Protein AF-A0AAW1MZW5-F1 (afdb_monomer)

pLDDT: mean 80.42, std 9.94, range [47.53, 93.5]

Radius of gyration: 31.68 Å; Cα contacts (8 Å, |Δi|>4): 40; chains: 1; bounding box: 69×28×77 Å

Sequence (123 aa):
MLLLCGIHYTYVCHKVKLGGVQRRLLKFLSFKLNGAYPEGNYDHSLPLDEHDLMLLDIRRDMIGANFMHSLIHNNFDCPSLLELVPIYAPPFGPRNSTTFLAPRCRINYMMRNPVYQMSKSAD

Structure (mmCIF, N/CA/C/O backbone):
data_AF-A0AAW1MZW5-F1
#
_entry.id   AF-A0AAW1MZW5-F1
#
loop_
_atom_site.group_PDB
_atom_site.id
_atom_site.type_symbol
_atom_site.label_atom_id
_atom_site.label_alt_id
_atom_site.label_comp_id
_atom_site.label_asym_id
_atom_site.label_entity_id
_atom_site.label_seq_id
_atom_site.pdbx_PDB_ins_code
_atom_site.Cartn_x
_atom_site.Cartn_y
_atom_site.Cartn_z
_atom_site.occupancy
_atom_site.B_iso_or_equiv
_atom_site.auth_seq_id
_atom_site.auth_comp_id
_atom_site.auth_asym_id
_atom_site.auth_atom_id
_atom_site.pdbx_PDB_model_num
ATOM 1 N N . MET A 1 1 ? -15.424 6.241 -21.578 1.00 54.53 1 MET A N 1
ATOM 2 C CA . MET A 1 1 ? -15.329 7.231 -20.477 1.00 54.53 1 MET A CA 1
ATOM 3 C C . MET A 1 1 ? -16.374 7.008 -19.377 1.00 54.53 1 MET A C 1
ATOM 5 O O . MET A 1 1 ? -15.992 6.956 -18.218 1.00 54.53 1 MET A O 1
ATOM 9 N N . LEU A 1 2 ? -17.657 6.783 -19.702 1.00 49.69 2 LEU A N 1
ATOM 10 C CA . LEU A 1 2 ? -18.716 6.532 -18.700 1.00 49.69 2 LEU A CA 1
ATOM 11 C C . LEU A 1 2 ? -18.522 5.241 -17.872 1.00 49.69 2 LEU A C 1
ATOM 13 O O . LEU A 1 2 ? -18.784 5.243 -16.673 1.00 49.69 2 LEU A O 1
ATOM 17 N N . LEU A 1 3 ? -17.991 4.168 -18.472 1.00 56.75 3 LEU A N 1
ATOM 18 C CA . LEU A 1 3 ? -17.734 2.896 -17.773 1.00 56.75 3 LEU A CA 1
ATOM 19 C C . LEU A 1 3 ? -16.666 3.010 -16.670 1.00 56.75 3 LEU A C 1
ATOM 21 O O . LEU A 1 3 ? -16.842 2.454 -15.590 1.00 56.75 3 LEU A O 1
ATOM 25 N N . LEU A 1 4 ? -15.599 3.785 -16.899 1.00 61.84 4 LEU A N 1
ATOM 26 C CA . LEU A 1 4 ? -14.551 4.019 -15.894 1.00 61.84 4 LEU A CA 1
ATOM 27 C C . LEU A 1 4 ? -15.089 4.801 -14.685 1.00 61.84 4 LEU A C 1
ATOM 29 O O . LEU A 1 4 ? -14.737 4.494 -13.549 1.00 61.84 4 LEU A O 1
ATOM 33 N N . CYS A 1 5 ? -15.996 5.755 -14.919 1.00 62.94 5 CYS A N 1
ATOM 34 C CA . CYS A 1 5 ? -16.662 6.500 -13.849 1.00 62.94 5 CYS A CA 1
ATOM 35 C C . CYS A 1 5 ? -17.544 5.583 -12.980 1.00 62.94 5 CYS A C 1
ATOM 37 O O . CYS A 1 5 ? -17.502 5.663 -11.752 1.00 62.94 5 CYS A O 1
ATOM 39 N N . GLY A 1 6 ? -18.279 4.653 -13.603 1.00 70.94 6 GLY A N 1
ATOM 40 C CA . GLY A 1 6 ? -19.105 3.672 -12.890 1.00 70.94 6 GLY A CA 1
ATOM 41 C C . GLY A 1 6 ? -18.288 2.712 -12.016 1.00 70.94 6 GLY A C 1
ATOM 42 O O . GLY A 1 6 ? -18.618 2.498 -10.847 1.00 70.94 6 GLY A O 1
ATOM 43 N N . ILE A 1 7 ? -17.179 2.184 -12.542 1.00 76.75 7 ILE A N 1
ATOM 44 C CA . ILE A 1 7 ? -16.279 1.301 -11.780 1.00 76.75 7 ILE A CA 1
ATOM 45 C C . ILE A 1 7 ? -15.657 2.062 -10.600 1.00 76.75 7 ILE A C 1
ATOM 47 O O . ILE A 1 7 ? -15.653 1.566 -9.475 1.00 76.75 7 ILE A O 1
ATOM 51 N N . HIS A 1 8 ? -15.217 3.304 -10.814 1.00 78.75 8 HIS A N 1
ATOM 52 C CA . HIS A 1 8 ? -14.672 4.138 -9.745 1.00 78.75 8 HIS A CA 1
ATOM 53 C C . HIS A 1 8 ? -15.702 4.416 -8.636 1.00 78.75 8 HIS A C 1
ATOM 55 O O . HIS A 1 8 ? -15.405 4.250 -7.453 1.00 78.75 8 HIS A O 1
ATOM 61 N N . TYR A 1 9 ? -16.938 4.769 -8.998 1.00 85.88 9 TYR A N 1
ATOM 62 C CA . TYR A 1 9 ? -18.009 5.010 -8.029 1.00 85.88 9 TYR A CA 1
ATOM 63 C C . TYR A 1 9 ? -18.327 3.765 -7.188 1.00 85.88 9 TYR A C 1
ATOM 65 O O . TYR A 1 9 ? -18.376 3.833 -5.958 1.00 85.88 9 TYR A O 1
ATOM 73 N N . THR A 1 10 ? -18.493 2.609 -7.837 1.00 87.12 10 THR A N 1
ATOM 74 C CA . THR A 1 10 ? -18.789 1.351 -7.132 1.00 87.12 10 THR A CA 1
ATOM 75 C C . THR A 1 10 ? -17.667 0.956 -6.171 1.00 87.12 10 THR A C 1
ATOM 77 O O . THR A 1 10 ? -17.949 0.554 -5.037 1.00 87.12 10 THR A O 1
ATOM 80 N N . TYR A 1 11 ? -16.406 1.157 -6.569 1.00 87.69 11 TYR A N 1
ATOM 81 C CA . TYR A 1 11 ? -15.245 0.940 -5.710 1.00 87.69 11 TYR A CA 1
ATOM 82 C C . TYR A 1 11 ? -15.267 1.842 -4.470 1.00 87.69 11 TYR A C 1
ATOM 84 O O . TYR A 1 11 ? -15.105 1.352 -3.350 1.00 87.69 11 TYR A O 1
ATOM 92 N N . VAL A 1 12 ? -15.539 3.140 -4.635 1.00 88.94 12 VAL A N 1
ATOM 93 C CA . VAL A 1 12 ? -15.634 4.089 -3.513 1.00 88.94 12 VAL A CA 1
ATOM 94 C C . VAL A 1 12 ? -16.754 3.689 -2.549 1.00 88.94 12 VAL A C 1
ATOM 96 O O . VAL A 1 12 ? -16.535 3.630 -1.337 1.00 88.94 12 VAL A O 1
ATOM 99 N N . CYS A 1 13 ? -17.938 3.335 -3.056 1.00 90.31 13 CYS A N 1
ATOM 100 C CA . CYS A 1 13 ? -19.037 2.858 -2.214 1.00 90.31 13 CYS A CA 1
ATOM 101 C C . CYS A 1 13 ? -18.653 1.603 -1.423 1.00 90.31 13 CYS A C 1
ATOM 103 O O . CYS A 1 13 ? -18.942 1.504 -0.227 1.00 90.31 13 CYS A O 1
ATOM 105 N N . HIS A 1 14 ? -17.989 0.647 -2.073 1.00 89.38 14 HIS A N 1
ATOM 106 C CA . HIS A 1 14 ? -17.514 -0.567 -1.421 1.00 89.38 14 HIS A CA 1
ATOM 107 C C . HIS A 1 14 ? -16.467 -0.260 -0.339 1.00 89.38 14 HIS A C 1
ATOM 109 O O . HIS A 1 14 ? -16.563 -0.774 0.780 1.00 89.38 14 HIS A O 1
ATOM 115 N N . LYS A 1 15 ? -15.527 0.652 -0.625 1.00 89.88 15 LYS A N 1
ATOM 116 C CA . LYS A 1 15 ? -14.513 1.139 0.320 1.00 89.88 15 LYS A CA 1
ATOM 117 C C . LYS A 1 15 ? -15.160 1.686 1.596 1.00 89.88 15 LYS A C 1
ATOM 119 O O . LYS A 1 15 ? -14.785 1.275 2.698 1.00 89.88 15 LYS A O 1
ATOM 124 N N . VAL A 1 16 ? -16.168 2.550 1.448 1.00 90.56 16 VAL A N 1
ATOM 125 C CA . VAL A 1 16 ? -16.903 3.167 2.566 1.00 90.56 16 VAL A CA 1
ATOM 126 C C . VAL A 1 16 ? -17.674 2.126 3.379 1.00 90.56 16 VAL A C 1
ATOM 128 O O . VAL A 1 16 ? -17.598 2.140 4.610 1.00 90.56 16 VAL A O 1
ATOM 131 N N . LYS A 1 17 ? -18.377 1.198 2.713 1.00 91.56 17 LYS A N 1
ATOM 132 C CA . LYS A 1 17 ? -19.130 0.123 3.382 1.00 91.56 17 LYS A CA 1
ATOM 133 C C . LYS A 1 17 ? -18.215 -0.758 4.232 1.00 91.56 17 LYS A C 1
ATOM 135 O O . LYS A 1 17 ? -18.501 -0.957 5.410 1.00 91.56 17 LYS A O 1
ATOM 140 N N . LEU A 1 18 ? -17.094 -1.216 3.672 1.00 90.94 18 LEU A N 1
ATOM 141 C CA . LEU A 1 18 ? -16.111 -2.019 4.407 1.00 90.94 18 LEU A CA 1
ATOM 142 C C . LEU A 1 18 ? -15.500 -1.258 5.589 1.00 90.94 18 LEU A C 1
ATOM 144 O O . LEU A 1 18 ? -15.388 -1.816 6.677 1.00 90.94 18 LEU A O 1
ATOM 148 N N . GLY A 1 19 ? -15.169 0.025 5.412 1.00 89.06 19 GLY A N 1
ATOM 149 C CA . GLY A 1 19 ? -14.700 0.866 6.518 1.00 89.06 19 GLY A CA 1
ATOM 150 C C . GLY A 1 19 ? -15.733 0.980 7.644 1.00 89.06 19 GLY A C 1
ATOM 151 O O . GLY A 1 19 ? -15.385 0.945 8.822 1.00 89.06 19 GLY A O 1
ATOM 152 N N . GLY A 1 20 ? -17.022 1.051 7.297 1.00 89.31 20 GLY A N 1
ATOM 153 C CA . GLY A 1 20 ? -18.117 1.015 8.266 1.00 89.31 20 GLY A CA 1
ATOM 154 C C . GLY A 1 20 ? -18.195 -0.303 9.042 1.00 89.31 20 GLY A C 1
ATOM 155 O O . GLY A 1 20 ? -18.419 -0.279 10.251 1.00 89.31 20 GLY A O 1
ATOM 156 N N . VAL A 1 21 ? -17.971 -1.439 8.373 1.00 91.62 21 VAL A N 1
ATOM 157 C CA . VAL A 1 21 ? -17.932 -2.763 9.017 1.00 91.62 21 VAL A CA 1
ATOM 158 C C . VAL A 1 21 ? -16.759 -2.863 9.991 1.00 91.62 21 VAL A C 1
ATOM 160 O O . VAL A 1 21 ? -16.979 -3.248 11.137 1.00 91.62 21 VAL A O 1
ATOM 163 N N . GLN A 1 22 ? -15.550 -2.445 9.591 1.00 90.12 22 GLN A N 1
ATOM 164 C CA . GLN A 1 22 ? -14.382 -2.437 10.483 1.00 90.12 22 GLN A CA 1
ATOM 165 C C . GLN A 1 22 ? -14.649 -1.593 11.737 1.00 90.12 22 GLN A C 1
ATOM 167 O O . GLN A 1 22 ? -14.422 -2.059 12.849 1.00 90.12 22 GLN A O 1
ATOM 172 N N . ARG A 1 23 ? -15.204 -0.382 11.584 1.00 87.94 23 ARG A N 1
ATOM 173 C CA . ARG A 1 23 ? -15.543 0.484 12.727 1.00 87.94 23 ARG A CA 1
ATOM 174 C C . ARG A 1 23 ? -16.548 -0.162 13.678 1.00 87.94 23 ARG A C 1
ATOM 176 O O . ARG A 1 23 ? -16.365 -0.093 14.887 1.00 87.94 23 ARG A O 1
ATOM 183 N N . ARG A 1 24 ? -17.601 -0.800 13.156 1.00 88.94 24 ARG A N 1
ATOM 184 C CA . ARG A 1 24 ? -18.591 -1.512 13.987 1.00 88.94 24 ARG A CA 1
ATOM 185 C C . ARG A 1 24 ? -17.970 -2.694 14.725 1.00 88.94 24 ARG A C 1
A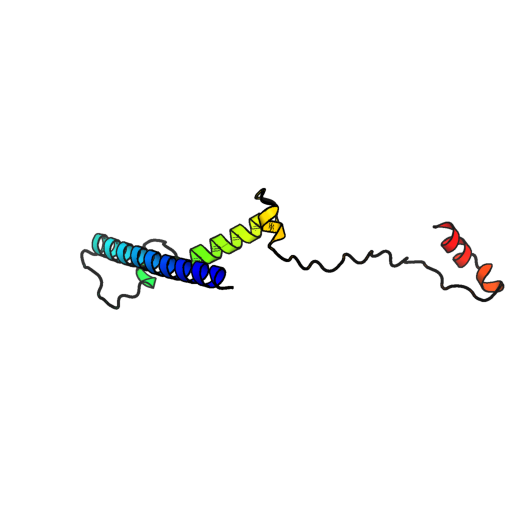TOM 187 O O . ARG A 1 24 ? -18.274 -2.886 15.898 1.00 88.94 24 ARG A O 1
ATOM 194 N N . LEU A 1 25 ? -17.096 -3.444 14.055 1.00 90.00 25 LEU A N 1
ATOM 195 C CA . LEU A 1 25 ? -16.359 -4.545 14.665 1.00 90.00 25 LEU A CA 1
ATOM 196 C C . LEU A 1 25 ? -15.491 -4.046 15.824 1.00 90.00 25 LEU A C 1
ATOM 198 O O . LEU A 1 25 ? -15.564 -4.608 16.907 1.00 90.00 25 LEU A O 1
ATOM 202 N N . LEU A 1 26 ? -14.743 -2.959 15.629 1.00 88.88 26 LEU A N 1
ATOM 203 C CA . LEU A 1 26 ? -13.909 -2.370 16.680 1.00 88.88 26 LEU A CA 1
ATOM 204 C C . LEU A 1 26 ? -14.740 -1.920 17.879 1.00 88.88 26 LEU A C 1
ATOM 206 O O . LEU A 1 26 ? -14.419 -2.290 18.998 1.00 88.88 26 LEU A O 1
ATOM 210 N N . LYS A 1 27 ? -15.864 -1.221 17.662 1.00 88.19 27 LYS A N 1
ATOM 211 C CA . LYS A 1 27 ? -16.767 -0.845 18.767 1.00 88.19 27 LYS A CA 1
ATOM 212 C C . LYS A 1 27 ? -17.275 -2.064 19.536 1.00 88.19 27 LYS A C 1
ATOM 214 O O . LYS A 1 27 ? -17.382 -2.020 20.758 1.00 88.19 27 LYS A O 1
ATOM 219 N N . PHE A 1 28 ? -17.590 -3.145 18.826 1.00 89.31 28 PHE A N 1
ATOM 220 C CA . PHE A 1 28 ? -18.014 -4.396 19.444 1.00 89.31 28 PHE A CA 1
ATOM 221 C C . PHE A 1 28 ? -16.889 -5.058 20.252 1.00 89.31 28 PHE A C 1
ATOM 223 O O . PHE A 1 28 ? -17.142 -5.536 21.355 1.00 89.31 28 PHE A O 1
ATOM 230 N N . LEU A 1 29 ? -15.657 -5.059 19.740 1.00 87.94 29 LEU A N 1
ATOM 231 C CA . LEU A 1 29 ? -14.495 -5.591 20.450 1.00 87.94 29 LEU A CA 1
ATOM 232 C C . LEU A 1 29 ? -14.164 -4.762 21.697 1.00 87.94 29 LEU A C 1
ATOM 234 O O . LEU A 1 29 ? -14.036 -5.332 22.778 1.00 87.94 29 LEU A O 1
ATOM 238 N N . SE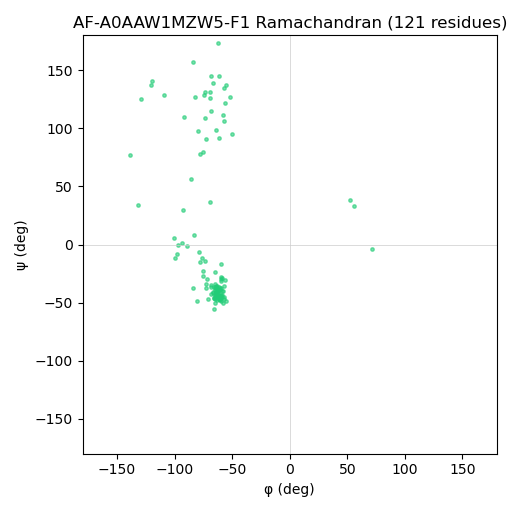R A 1 30 ? -14.148 -3.431 21.587 1.00 86.50 30 SER A N 1
ATOM 239 C CA . SER A 1 30 ? -13.967 -2.533 22.733 1.00 86.50 30 SER A CA 1
ATOM 240 C C . SER A 1 30 ? -15.059 -2.735 23.785 1.00 86.50 30 SER A C 1
ATOM 242 O O . SER A 1 30 ? -14.762 -2.783 24.974 1.00 86.50 30 SER A O 1
ATOM 244 N N . PHE A 1 31 ? -16.316 -2.936 23.369 1.00 88.81 31 PHE A N 1
ATOM 245 C CA . PHE A 1 31 ? -17.403 -3.282 24.289 1.00 88.81 31 PHE A CA 1
ATOM 246 C C . PHE A 1 31 ? -17.168 -4.626 24.990 1.00 88.81 31 PHE A C 1
ATOM 248 O O . PHE A 1 31 ? -17.446 -4.758 26.179 1.00 88.81 31 PHE A O 1
ATOM 255 N N . LYS A 1 32 ? -16.645 -5.629 24.277 1.00 89.62 32 LYS A N 1
ATOM 256 C CA . LYS A 1 32 ? -16.339 -6.941 24.860 1.00 89.62 32 LYS A CA 1
ATOM 257 C C . LYS A 1 32 ? -15.183 -6.903 25.858 1.00 89.62 32 LYS A C 1
ATOM 259 O O . LYS A 1 32 ? -15.244 -7.652 26.826 1.00 89.62 32 LYS A O 1
ATOM 264 N N . LEU A 1 33 ? -14.175 -6.059 25.637 1.00 86.12 33 LEU A N 1
ATOM 265 C CA . LEU A 1 33 ? -13.037 -5.909 26.549 1.00 86.12 33 LEU A CA 1
ATOM 266 C C . LEU A 1 33 ? -13.355 -5.010 27.750 1.00 86.12 33 LEU A C 1
ATOM 268 O O . LEU A 1 33 ? -13.105 -5.396 28.887 1.00 86.12 33 LEU A O 1
ATOM 272 N N . ASN A 1 34 ? -13.935 -3.835 27.502 1.00 84.50 34 ASN A N 1
ATOM 273 C CA . ASN A 1 34 ? -14.091 -2.783 28.511 1.00 84.50 34 ASN A CA 1
ATOM 274 C C . ASN A 1 34 ? -15.481 -2.777 29.167 1.00 84.50 34 ASN A C 1
ATOM 276 O O . ASN A 1 34 ? -15.722 -2.015 30.099 1.00 84.50 34 ASN A O 1
ATOM 280 N N . GLY A 1 35 ? -16.431 -3.572 28.661 1.00 84.94 35 GLY A N 1
ATOM 281 C CA . GLY A 1 35 ? -17.809 -3.644 29.164 1.00 84.94 35 GLY A CA 1
ATOM 282 C C . GLY A 1 35 ? -18.675 -2.414 28.861 1.00 84.94 35 GLY A C 1
ATOM 283 O O . GLY A 1 35 ? -19.871 -2.426 29.147 1.00 84.94 35 GLY A O 1
ATOM 284 N N . ALA A 1 36 ? -18.106 -1.367 28.257 1.00 84.12 36 ALA A N 1
ATOM 285 C CA . ALA A 1 36 ? -18.782 -0.121 27.912 1.00 84.12 36 ALA A CA 1
ATOM 286 C C . ALA A 1 36 ? -18.724 0.133 26.402 1.00 84.12 36 ALA A C 1
ATOM 288 O O . ALA A 1 36 ? -17.698 -0.082 25.754 1.00 84.12 36 ALA A O 1
ATOM 289 N N . TYR A 1 37 ? -19.845 0.572 25.825 1.00 84.38 37 TYR A N 1
ATOM 290 C CA . TYR A 1 37 ? -19.916 0.861 24.397 1.00 84.38 37 TYR A CA 1
ATOM 291 C C . TYR A 1 37 ? -19.364 2.268 24.118 1.00 84.38 37 TYR A C 1
ATOM 293 O O . TYR A 1 37 ? -19.839 3.227 24.727 1.00 84.38 37 TYR A O 1
ATOM 301 N N . PRO A 1 38 ? -18.393 2.421 23.202 1.00 81.25 38 PRO A N 1
ATOM 302 C CA . PRO A 1 38 ? -17.766 3.710 22.934 1.00 81.25 38 PRO A CA 1
ATOM 303 C C . PRO A 1 38 ? -18.722 4.713 22.272 1.00 81.25 38 PRO A C 1
ATOM 305 O O . PRO A 1 38 ? -19.553 4.355 21.429 1.00 81.25 38 PRO A O 1
ATOM 308 N N . GLU A 1 39 ? -18.559 5.990 22.623 1.00 81.06 39 GLU A N 1
ATOM 309 C CA . GLU A 1 39 ? -19.410 7.092 22.166 1.00 81.06 39 GLU A CA 1
ATOM 310 C C . GLU A 1 39 ? -19.389 7.311 20.635 1.00 81.06 39 GLU A C 1
ATOM 312 O O . GLU A 1 39 ? -18.657 6.678 19.860 1.00 81.06 39 GLU A O 1
ATOM 317 N N . GLY A 1 40 ? -20.257 8.209 20.156 1.00 74.25 40 GLY A N 1
ATOM 318 C CA . GLY A 1 40 ? -20.398 8.529 18.732 1.00 74.25 40 GLY A CA 1
ATOM 319 C C . GLY A 1 40 ? -19.102 9.036 18.093 1.00 74.25 40 GLY A C 1
ATOM 320 O O . GLY A 1 40 ? -18.718 8.524 17.042 1.00 74.25 40 GLY A O 1
ATOM 321 N N . ASN A 1 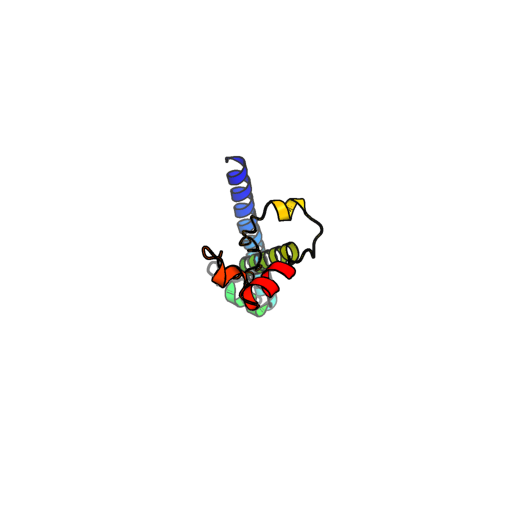41 ? -18.406 9.954 18.772 1.00 74.56 41 ASN A N 1
ATOM 322 C CA . ASN A 1 41 ? -17.181 10.626 18.309 1.00 74.56 41 ASN A CA 1
ATOM 323 C C . ASN A 1 41 ? -15.894 9.923 18.763 1.00 74.56 41 ASN A C 1
ATOM 325 O O . ASN A 1 41 ? -14.871 10.557 18.999 1.00 74.56 41 ASN A O 1
ATOM 329 N N . TYR A 1 42 ? -15.961 8.611 18.940 1.00 74.50 42 TYR A N 1
ATOM 330 C CA . TYR A 1 42 ? -14.835 7.829 19.412 1.00 74.50 42 TYR A CA 1
ATOM 331 C C . TYR A 1 42 ? -13.729 7.752 18.350 1.00 74.50 42 TYR A C 1
ATOM 333 O O . TYR A 1 42 ? -13.991 7.342 17.215 1.00 74.50 42 TYR A O 1
ATOM 341 N N . ASP A 1 43 ? -12.502 8.119 18.725 1.00 78.38 43 ASP A N 1
ATOM 342 C CA . ASP A 1 43 ? -11.349 7.988 17.840 1.00 78.38 43 ASP A CA 1
ATOM 343 C C . ASP A 1 43 ? -11.019 6.509 17.627 1.00 78.38 43 ASP A C 1
ATOM 345 O O . ASP A 1 43 ? -10.658 5.773 18.543 1.00 78.38 43 ASP A O 1
ATOM 349 N N . HIS A 1 44 ? -11.173 6.060 16.385 1.00 75.12 44 HIS A N 1
ATOM 350 C CA . HIS A 1 44 ? -10.930 4.677 16.012 1.00 75.12 44 HIS A CA 1
ATOM 351 C C . HIS A 1 44 ? -9.442 4.326 15.978 1.00 75.12 44 HIS A C 1
ATOM 353 O O . HIS A 1 44 ? -9.143 3.140 15.950 1.00 75.12 44 HIS A O 1
ATOM 359 N N . SER A 1 45 ? -8.530 5.304 15.994 1.00 75.81 45 SER A N 1
ATOM 360 C CA . SER A 1 45 ? -7.084 5.052 15.983 1.00 75.81 45 SER A CA 1
ATOM 361 C C . SER A 1 45 ? -6.612 4.243 17.201 1.00 75.81 45 SER A C 1
ATOM 363 O O . SER A 1 45 ? -5.791 3.343 17.053 1.00 75.81 45 SER A O 1
ATOM 365 N N . LEU A 1 46 ? -7.203 4.496 18.372 1.00 76.56 46 LEU A N 1
ATOM 366 C CA . LEU A 1 46 ? -6.811 3.898 19.648 1.00 76.56 46 LEU A CA 1
ATOM 367 C C . LEU A 1 46 ? -7.049 2.378 19.714 1.00 76.56 46 LEU A C 1
ATOM 369 O O . LEU A 1 46 ? -6.085 1.644 19.914 1.00 76.56 46 LEU A O 1
ATOM 373 N N . PRO A 1 47 ? -8.265 1.844 19.478 1.00 75.88 47 PRO A N 1
ATOM 374 C CA . PRO A 1 47 ? -8.475 0.401 19.561 1.00 75.88 47 PRO A CA 1
ATOM 375 C C . PRO A 1 47 ? -7.926 -0.347 18.346 1.00 75.88 47 PRO A C 1
ATOM 377 O O . PRO A 1 47 ? -7.875 -1.572 18.362 1.00 75.88 47 PRO A O 1
ATOM 380 N N . LEU A 1 48 ? -7.551 0.348 17.266 1.00 82.38 48 LEU A N 1
ATOM 381 C CA . LEU A 1 48 ? -6.789 -0.294 16.198 1.00 82.38 48 LEU A CA 1
ATOM 382 C C . LEU A 1 48 ? -5.449 -0.794 16.744 1.00 82.38 48 LEU A C 1
ATOM 384 O O . LEU A 1 48 ? -5.109 -1.951 16.519 1.00 82.38 48 LEU A O 1
ATOM 388 N N . ASP A 1 49 ? -4.747 0.052 17.497 1.00 82.19 49 ASP A N 1
ATOM 389 C CA . ASP A 1 49 ? -3.456 -0.281 18.099 1.00 82.19 49 ASP A CA 1
ATOM 390 C C . ASP A 1 49 ? -3.607 -1.340 19.205 1.00 82.19 49 ASP A C 1
ATOM 392 O O . ASP A 1 49 ? -2.888 -2.336 19.216 1.00 82.19 49 ASP A O 1
ATOM 396 N N . GLU A 1 50 ? -4.632 -1.216 20.061 1.00 83.38 50 GLU A N 1
ATOM 397 C CA . GLU A 1 50 ? -4.919 -2.211 21.115 1.00 83.38 50 GLU A CA 1
ATOM 398 C C . GLU A 1 50 ? -5.191 -3.622 20.567 1.00 83.38 50 GLU A C 1
ATOM 400 O O . GLU A 1 50 ? -4.929 -4.620 21.241 1.00 83.38 50 GLU A O 1
ATOM 405 N N . HIS A 1 51 ? -5.740 -3.717 19.355 1.00 82.38 51 HIS A N 1
ATOM 406 C CA . HIS A 1 51 ? -6.074 -4.985 18.711 1.00 82.38 51 HIS A CA 1
ATOM 407 C C . HIS A 1 51 ? -5.045 -5.440 17.667 1.00 82.38 51 HIS A C 1
ATOM 409 O O . HIS A 1 51 ? -5.302 -6.437 16.991 1.00 82.38 51 HIS A O 1
ATOM 415 N N . ASP A 1 52 ? -3.917 -4.733 17.521 1.00 83.75 52 ASP A N 1
ATOM 416 C CA . ASP A 1 52 ? -2.906 -4.974 16.477 1.00 83.75 52 ASP A CA 1
ATOM 417 C C . ASP A 1 52 ? -3.524 -5.007 15.058 1.00 83.75 52 ASP A C 1
ATOM 419 O O . ASP A 1 52 ? -3.213 -5.823 14.185 1.00 83.75 52 ASP A O 1
ATOM 423 N N . LEU A 1 53 ? -4.504 -4.127 14.831 1.00 86.12 53 LEU A N 1
ATOM 424 C CA . LEU A 1 53 ? -5.236 -3.997 13.579 1.00 86.12 53 LEU A CA 1
ATOM 425 C C . LEU A 1 53 ? -4.850 -2.705 12.869 1.00 86.12 53 LEU A C 1
ATOM 427 O O . LEU A 1 53 ? -4.991 -1.606 13.389 1.00 86.12 53 LEU A O 1
ATOM 431 N N . MET A 1 54 ? -4.480 -2.821 11.597 1.00 86.62 54 MET A N 1
ATOM 432 C CA . MET A 1 54 ? -4.204 -1.658 10.754 1.00 86.62 54 MET A CA 1
ATOM 433 C C . MET A 1 54 ? -5.469 -1.060 10.125 1.00 86.62 54 MET A C 1
ATOM 435 O O . MET A 1 54 ? -6.480 -1.735 9.885 1.00 86.62 54 MET A O 1
ATOM 439 N N . LEU A 1 55 ? -5.377 0.222 9.763 1.00 85.75 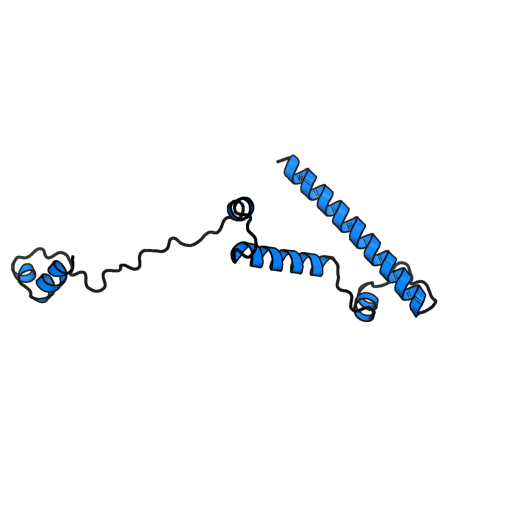55 LEU A N 1
ATOM 440 C CA . LEU A 1 55 ? -6.375 0.900 8.937 1.00 85.75 55 LEU A CA 1
ATOM 441 C C . LEU A 1 55 ? -6.545 0.152 7.612 1.00 85.75 55 LEU A C 1
ATOM 443 O O . LEU A 1 55 ? -5.571 -0.204 6.945 1.00 85.75 55 LEU A O 1
ATOM 447 N N . LEU A 1 56 ? -7.799 -0.049 7.200 1.00 88.25 56 LEU A N 1
ATOM 448 C CA . LEU A 1 56 ? -8.117 -0.702 5.928 1.00 88.25 56 LEU A CA 1
ATOM 449 C C . LEU A 1 56 ? -7.478 -0.005 4.720 1.00 88.25 56 LEU A C 1
ATOM 451 O O . LEU A 1 56 ? -7.184 -0.667 3.730 1.00 88.25 56 LEU A O 1
ATOM 455 N N . ASP A 1 57 ? -7.278 1.308 4.786 1.00 87.00 57 ASP A N 1
ATOM 456 C CA . ASP A 1 57 ? -6.677 2.074 3.694 1.00 87.00 57 ASP A CA 1
ATOM 457 C C . ASP A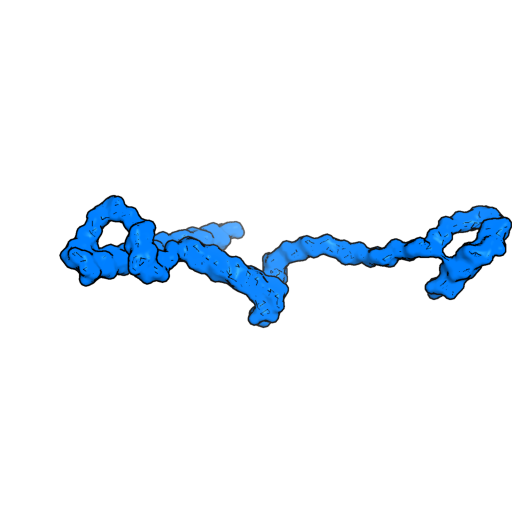 1 57 ? -5.184 1.773 3.557 1.00 87.00 57 ASP A C 1
ATOM 459 O O . ASP A 1 57 ? -4.757 1.370 2.481 1.00 87.00 57 ASP A O 1
ATOM 463 N N . ILE A 1 58 ? -4.442 1.782 4.669 1.00 88.56 58 ILE A N 1
ATOM 464 C CA . ILE A 1 58 ? -3.025 1.387 4.699 1.00 88.56 58 ILE A CA 1
ATOM 465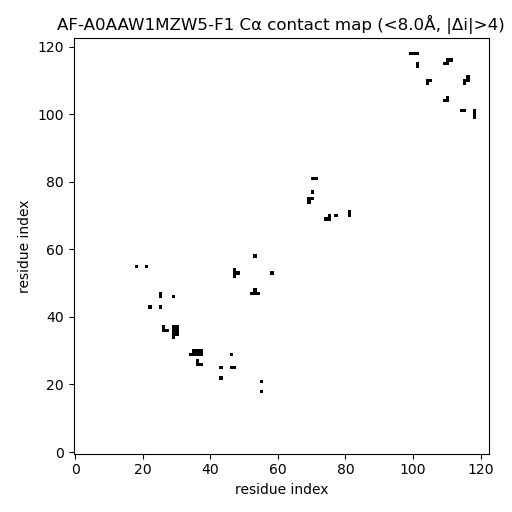 C C . ILE A 1 58 ? -2.858 -0.044 4.175 1.00 88.56 58 ILE A C 1
ATOM 467 O O . ILE A 1 58 ? -2.006 -0.314 3.333 1.00 88.56 58 ILE A O 1
ATOM 471 N N . ARG A 1 59 ? 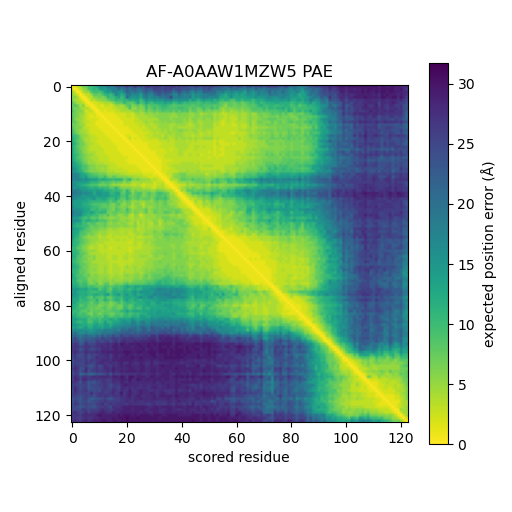-3.720 -0.973 4.612 1.00 89.56 59 ARG A N 1
ATOM 472 C CA . ARG A 1 59 ? -3.685 -2.363 4.131 1.00 89.56 59 ARG A CA 1
ATOM 473 C C . ARG A 1 59 ? -3.911 -2.469 2.625 1.00 89.56 59 ARG A C 1
ATOM 475 O O . ARG A 1 59 ? -3.283 -3.304 1.982 1.00 89.56 59 ARG A O 1
ATOM 482 N N . ARG A 1 60 ? -4.812 -1.662 2.058 1.00 90.81 60 ARG A N 1
ATOM 483 C CA . ARG A 1 60 ? -5.053 -1.641 0.607 1.00 90.81 60 ARG A CA 1
ATOM 484 C C . ARG A 1 60 ? -3.844 -1.112 -0.145 1.00 90.81 60 ARG A C 1
ATOM 486 O O . ARG A 1 60 ? -3.488 -1.706 -1.156 1.00 90.81 60 ARG A O 1
ATOM 493 N N . ASP A 1 61 ? -3.203 -0.071 0.370 1.00 91.94 61 ASP A N 1
ATOM 494 C CA . ASP A 1 61 ? -2.003 0.497 -0.240 1.00 91.94 61 ASP A CA 1
ATOM 495 C C . ASP A 1 61 ? -0.848 -0.511 -0.214 1.00 91.94 61 ASP A C 1
ATOM 497 O O . ASP A 1 61 ? -0.202 -0.734 -1.235 1.00 91.94 61 ASP A O 1
ATOM 501 N N . MET A 1 62 ? -0.655 -1.216 0.906 1.00 93.50 62 MET A N 1
ATOM 502 C CA . MET A 1 62 ? 0.332 -2.297 1.010 1.00 93.50 62 MET A CA 1
ATOM 503 C C . MET A 1 62 ? 0.049 -3.441 0.032 1.00 93.50 62 MET A C 1
ATOM 505 O O . MET A 1 62 ? 0.962 -3.922 -0.636 1.00 93.50 62 MET A O 1
ATOM 509 N N . ILE A 1 63 ? -1.210 -3.878 -0.080 1.00 91.69 63 ILE A N 1
ATOM 510 C CA . ILE A 1 63 ? -1.603 -4.917 -1.043 1.00 91.69 63 ILE A CA 1
ATOM 511 C C . ILE A 1 63 ? -1.355 -4.431 -2.473 1.00 91.69 63 ILE A C 1
ATOM 513 O O . ILE A 1 63 ? -0.807 -5.183 -3.272 1.00 91.69 63 ILE A O 1
ATOM 517 N N . GLY A 1 64 ? -1.708 -3.183 -2.787 1.00 91.12 64 GLY A N 1
ATOM 518 C CA . GLY A 1 64 ? -1.460 -2.576 -4.092 1.00 91.12 64 GLY A CA 1
ATOM 519 C C . GLY A 1 64 ? 0.029 -2.514 -4.428 1.00 91.12 64 GLY A C 1
ATOM 520 O O . GLY A 1 64 ? 0.428 -2.913 -5.519 1.00 91.12 64 GLY A O 1
ATOM 521 N N . ALA A 1 65 ? 0.867 -2.093 -3.480 1.00 91.31 65 ALA A N 1
ATOM 522 C CA . ALA A 1 65 ? 2.316 -2.054 -3.647 1.00 91.31 65 ALA A CA 1
ATOM 523 C C . ALA A 1 65 ? 2.909 -3.457 -3.854 1.00 91.31 65 ALA A C 1
ATOM 525 O O . ALA A 1 65 ? 3.659 -3.673 -4.806 1.00 91.31 65 ALA A O 1
ATOM 526 N N . ASN A 1 66 ? 2.523 -4.433 -3.027 1.00 92.12 66 ASN A N 1
ATOM 527 C CA . ASN A 1 66 ? 2.968 -5.825 -3.151 1.00 92.12 66 ASN A CA 1
ATOM 528 C C . ASN A 1 66 ? 2.507 -6.467 -4.462 1.00 92.12 66 ASN A C 1
ATOM 530 O O . ASN A 1 66 ? 3.239 -7.256 -5.064 1.00 92.12 66 ASN A O 1
ATOM 534 N N . PHE A 1 67 ? 1.305 -6.116 -4.914 1.00 90.06 67 PHE A N 1
ATOM 535 C CA . PHE A 1 67 ? 0.763 -6.551 -6.190 1.00 90.06 67 PHE A CA 1
ATOM 536 C C . PHE A 1 67 ? 1.575 -5.986 -7.355 1.00 90.06 67 PHE A C 1
ATOM 538 O O . PHE A 1 67 ? 2.042 -6.756 -8.187 1.00 90.06 67 PHE A O 1
ATOM 545 N N . MET A 1 68 ? 1.825 -4.673 -7.375 1.00 88.44 68 MET A N 1
ATOM 546 C CA . MET A 1 68 ? 2.653 -4.029 -8.402 1.00 88.44 68 MET A CA 1
ATOM 547 C C . MET A 1 68 ? 4.078 -4.587 -8.410 1.00 88.44 68 MET A C 1
ATOM 549 O O . MET A 1 68 ? 4.616 -4.890 -9.471 1.00 88.44 68 MET A O 1
ATOM 553 N N . HIS A 1 69 ? 4.675 -4.784 -7.232 1.00 90.44 69 HIS A N 1
ATOM 554 C CA . HIS A 1 69 ? 5.982 -5.419 -7.101 1.00 90.44 69 HIS A CA 1
ATOM 555 C C . HIS A 1 69 ? 5.978 -6.820 -7.721 1.00 90.44 69 HIS A C 1
ATOM 557 O O . HIS A 1 69 ? 6.830 -7.135 -8.547 1.00 90.44 69 HIS A O 1
ATOM 563 N N . SER A 1 70 ? 5.003 -7.651 -7.356 1.00 88.62 70 SER A N 1
ATOM 564 C CA . SER A 1 70 ? 4.896 -9.018 -7.871 1.00 88.62 70 SER A CA 1
ATOM 565 C C . SER A 1 70 ? 4.615 -9.058 -9.375 1.00 88.62 70 SER A C 1
ATOM 567 O O . SER A 1 70 ? 5.136 -9.934 -10.060 1.00 88.62 70 SER A O 1
ATOM 569 N N . LEU A 1 71 ? 3.851 -8.094 -9.894 1.00 88.81 71 LEU A N 1
ATOM 570 C CA . LEU A 1 71 ? 3.557 -7.959 -11.319 1.00 88.81 71 LEU A CA 1
ATOM 571 C C . LEU A 1 71 ? 4.820 -7.627 -12.126 1.00 88.81 71 LEU A C 1
ATOM 573 O O . LEU A 1 71 ? 5.079 -8.257 -13.144 1.00 88.81 71 LEU A O 1
ATOM 577 N N . ILE A 1 72 ? 5.634 -6.677 -11.655 1.00 86.44 72 ILE A N 1
ATOM 578 C CA . ILE A 1 72 ? 6.866 -6.253 -12.342 1.00 86.44 72 ILE A CA 1
ATOM 579 C C . ILE A 1 72 ? 7.936 -7.353 -12.313 1.00 86.44 72 ILE A C 1
ATOM 581 O O . ILE A 1 72 ? 8.659 -7.533 -13.288 1.00 86.44 72 ILE A O 1
ATOM 585 N N . HIS A 1 73 ? 8.030 -8.105 -11.214 1.00 87.31 73 HIS A N 1
ATOM 586 C CA . HIS A 1 73 ? 9.018 -9.180 -11.060 1.00 87.31 73 HIS A CA 1
ATOM 587 C C . HIS A 1 73 ? 8.584 -10.511 -11.688 1.00 87.31 73 HIS A C 1
ATOM 589 O O . HIS A 1 73 ? 9.263 -11.516 -11.501 1.00 87.31 73 HIS A O 1
ATOM 595 N N . ASN A 1 74 ? 7.471 -10.528 -12.431 1.00 82.69 74 ASN A N 1
ATOM 596 C CA . ASN A 1 74 ? 6.914 -11.727 -13.056 1.00 82.69 74 ASN A CA 1
ATOM 597 C C . ASN A 1 74 ? 6.645 -12.874 -12.057 1.00 82.69 74 ASN A C 1
ATOM 599 O O . ASN A 1 74 ? 6.757 -14.048 -12.394 1.00 82.69 74 ASN A O 1
ATOM 603 N N . ASN A 1 75 ? 6.273 -12.535 -10.817 1.00 85.69 75 ASN A N 1
ATOM 604 C CA . ASN A 1 75 ? 5.840 -13.513 -9.811 1.00 85.69 75 ASN A CA 1
ATOM 605 C C . ASN A 1 75 ? 4.379 -13.964 -10.028 1.00 85.69 75 ASN A C 1
ATOM 607 O O . ASN A 1 75 ? 3.899 -14.849 -9.324 1.00 85.69 75 ASN A O 1
ATOM 611 N N . PHE A 1 76 ? 3.665 -13.339 -10.973 1.00 79.06 76 PHE A N 1
ATOM 612 C CA . PHE A 1 76 ? 2.322 -13.706 -11.419 1.00 79.06 76 PHE A CA 1
ATOM 613 C C . PHE A 1 76 ? 2.291 -13.815 -12.946 1.00 79.06 76 PHE A C 1
ATOM 615 O O . PHE A 1 76 ? 2.581 -12.840 -13.637 1.00 79.06 76 PHE A O 1
ATOM 622 N N . ASP A 1 77 ? 1.843 -14.959 -13.463 1.00 78.25 77 ASP A N 1
ATOM 623 C CA . ASP A 1 77 ? 1.669 -15.188 -14.901 1.00 78.25 77 ASP A CA 1
ATOM 624 C C . ASP A 1 77 ? 0.387 -14.509 -15.415 1.00 78.25 77 ASP A C 1
ATOM 626 O O . ASP A 1 77 ? -0.657 -15.137 -15.602 1.00 78.25 77 ASP A O 1
ATOM 630 N N . CYS A 1 78 ? 0.438 -13.190 -15.620 1.00 84.69 78 CYS A N 1
ATOM 631 C CA . CYS A 1 78 ? -0.652 -12.436 -16.244 1.00 84.69 78 CYS A CA 1
ATOM 632 C C . CYS A 1 78 ? -0.118 -11.389 -17.238 1.00 84.69 78 CYS A C 1
ATOM 634 O O . CYS A 1 78 ? -0.097 -10.190 -16.936 1.00 84.69 78 CYS A O 1
ATOM 636 N N . PRO A 1 79 ? 0.298 -11.817 -18.445 1.00 82.50 79 PRO A N 1
ATOM 637 C CA . PRO A 1 79 ? 0.875 -10.918 -19.446 1.00 82.50 79 PRO A CA 1
ATOM 638 C C . PRO A 1 79 ? -0.105 -9.822 -19.880 1.00 82.50 79 PRO A C 1
ATOM 640 O O . PRO A 1 79 ? 0.284 -8.665 -20.001 1.00 82.50 79 PRO A O 1
ATOM 643 N N . SER A 1 80 ? -1.399 -10.145 -19.986 1.00 86.62 80 SER A N 1
ATOM 644 C CA . SER A 1 80 ? -2.448 -9.181 -20.341 1.00 86.62 80 SER A CA 1
ATOM 645 C C . SER A 1 80 ? -2.560 -8.012 -19.363 1.00 86.62 80 SER A C 1
ATOM 647 O O . SER A 1 80 ? -3.008 -6.935 -19.740 1.00 86.62 80 SER A O 1
ATOM 649 N N . LEU A 1 81 ? -2.201 -8.214 -18.092 1.00 85.31 81 LEU A N 1
ATOM 650 C CA . LEU A 1 81 ? -2.232 -7.149 -17.096 1.00 85.31 81 LEU A CA 1
ATOM 651 C C . LEU A 1 81 ? -0.956 -6.303 -17.141 1.00 85.31 81 LEU A C 1
ATOM 653 O O . LEU A 1 81 ? -1.023 -5.087 -16.980 1.00 85.31 81 LEU A O 1
ATOM 657 N N . LEU A 1 82 ? 0.193 -6.938 -17.386 1.00 83.38 82 LEU A N 1
ATOM 658 C CA . LEU A 1 82 ? 1.471 -6.248 -17.543 1.00 83.38 82 LEU A CA 1
ATOM 659 C C . LEU A 1 82 ? 1.468 -5.338 -18.780 1.00 83.38 82 LEU A C 1
ATOM 661 O O . LEU A 1 82 ? 1.968 -4.221 -18.708 1.00 83.38 82 LEU A O 1
ATOM 665 N N . GLU A 1 83 ? 0.832 -5.767 -19.875 1.00 85.12 83 GLU A N 1
ATOM 666 C CA . GLU A 1 83 ? 0.645 -4.961 -21.092 1.00 85.12 83 GLU A CA 1
ATOM 667 C C . GLU A 1 83 ? -0.125 -3.652 -20.844 1.00 85.12 83 GLU A C 1
ATOM 669 O O . GLU A 1 83 ? 0.093 -2.661 -21.540 1.00 85.12 83 GLU A O 1
ATOM 674 N N . LEU A 1 84 ? -1.006 -3.618 -19.838 1.00 86.81 84 LEU A N 1
ATOM 675 C CA . LEU A 1 84 ? -1.756 -2.414 -19.465 1.00 86.81 84 LEU A CA 1
ATOM 676 C C . LEU A 1 84 ? -0.917 -1.414 -18.661 1.00 86.81 84 LEU A C 1
ATOM 678 O O . LEU A 1 84 ? -1.335 -0.265 -18.503 1.00 86.81 84 LEU A O 1
ATOM 682 N N . VAL A 1 85 ? 0.239 -1.829 -18.133 1.00 83.00 85 VAL A N 1
ATOM 683 C CA . VAL A 1 85 ? 1.139 -0.967 -17.366 1.00 83.00 85 VAL A CA 1
ATOM 684 C C . VAL A 1 85 ? 2.161 -0.351 -18.327 1.00 83.00 85 VAL A C 1
ATOM 686 O O . VAL A 1 85 ? 3.044 -1.055 -18.816 1.00 83.00 85 VAL A O 1
ATOM 689 N N . PRO A 1 86 ? 2.101 0.963 -18.606 1.00 79.69 86 PRO A N 1
ATOM 690 C CA . PRO A 1 86 ? 3.051 1.611 -19.501 1.00 79.69 86 PRO A CA 1
ATOM 691 C C . PRO A 1 86 ? 4.417 1.737 -18.815 1.00 79.69 86 PRO A C 1
ATOM 693 O O . PRO A 1 86 ? 4.701 2.717 -18.125 1.00 79.69 86 PRO A O 1
ATOM 696 N N . ILE A 1 87 ? 5.282 0.740 -18.996 1.00 78.38 87 ILE A N 1
ATOM 697 C CA . ILE A 1 87 ? 6.667 0.803 -18.529 1.00 78.38 87 ILE A CA 1
ATOM 698 C C . ILE A 1 87 ? 7.457 1.638 -19.538 1.00 78.38 87 ILE A C 1
ATOM 700 O O . ILE A 1 87 ? 7.888 1.148 -20.581 1.00 78.38 87 ILE A O 1
ATOM 704 N N . TYR A 1 88 ? 7.650 2.920 -19.231 1.00 80.25 88 TYR A N 1
ATOM 705 C CA . TYR A 1 88 ? 8.555 3.776 -19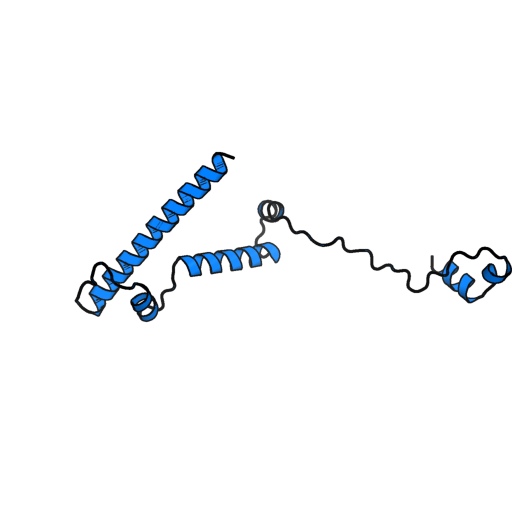.993 1.00 80.25 88 TYR A CA 1
ATOM 706 C C . TYR A 1 88 ? 10.001 3.432 -19.625 1.00 80.25 88 TYR A C 1
ATOM 708 O O . TYR A 1 88 ? 10.633 4.087 -18.795 1.00 80.25 88 TYR A O 1
ATOM 716 N N . ALA A 1 89 ? 10.518 2.354 -20.208 1.00 72.88 89 ALA A N 1
ATOM 717 C CA . ALA A 1 89 ? 11.942 2.083 -20.165 1.00 72.88 89 ALA A CA 1
ATOM 718 C C . ALA A 1 89 ? 12.633 3.047 -21.144 1.00 72.88 89 ALA A C 1
ATOM 720 O O . ALA A 1 89 ? 12.213 3.125 -22.304 1.00 72.88 89 ALA A O 1
ATOM 721 N N . PRO A 1 90 ? 13.677 3.789 -20.727 1.00 76.25 90 PRO A N 1
ATOM 722 C CA . PRO A 1 90 ? 14.492 4.501 -21.694 1.00 76.25 90 PRO A CA 1
ATOM 723 C C . PRO A 1 90 ? 15.003 3.473 -22.708 1.00 76.25 90 PRO A C 1
ATOM 725 O O . PRO A 1 90 ? 15.388 2.370 -22.299 1.00 76.25 90 PRO A O 1
ATOM 728 N N . PRO A 1 91 ? 14.998 3.793 -24.015 1.00 69.56 91 PRO A N 1
ATOM 729 C CA . PRO A 1 91 ? 15.565 2.896 -25.004 1.00 69.56 91 PRO A CA 1
ATOM 730 C C . PRO A 1 91 ? 16.971 2.557 -24.534 1.00 69.56 91 PRO A C 1
ATOM 732 O O . PRO A 1 91 ? 17.749 3.456 -24.196 1.00 69.56 91 PRO A O 1
ATOM 735 N N . PHE A 1 92 ? 17.262 1.261 -24.441 1.00 65.50 92 PHE A N 1
ATOM 736 C CA . PHE A 1 92 ? 18.601 0.783 -24.158 1.00 65.50 92 PHE A CA 1
ATOM 737 C C . PHE A 1 92 ? 19.456 1.281 -25.320 1.00 65.50 92 PHE A C 1
ATOM 739 O O . PHE A 1 92 ? 19.485 0.675 -26.389 1.00 65.50 92 PHE A O 1
ATOM 746 N N . GLY A 1 93 ? 20.047 2.467 -25.162 1.00 63.06 93 GLY A N 1
ATOM 747 C CA . GLY A 1 93 ? 20.948 3.015 -26.152 1.00 63.06 93 GLY A CA 1
ATOM 748 C C . GLY A 1 93 ? 22.019 1.953 -26.325 1.00 63.06 93 GLY A C 1
ATOM 749 O O . GLY A 1 93 ? 22.607 1.566 -25.308 1.00 63.06 93 GLY A O 1
ATOM 750 N N . PRO A 1 94 ? 22.241 1.413 -27.536 1.00 66.56 94 PRO A N 1
ATOM 751 C CA . PRO A 1 94 ? 23.352 0.510 -27.728 1.00 66.56 94 PRO A CA 1
ATOM 752 C C . PRO A 1 94 ? 24.580 1.305 -27.303 1.00 66.56 94 PRO A C 1
ATOM 754 O O . PRO A 1 94 ? 25.000 2.236 -27.987 1.00 66.56 94 PRO A O 1
ATOM 757 N N . ARG A 1 95 ? 25.144 0.975 -26.135 1.00 60.28 95 ARG A N 1
ATOM 758 C CA . ARG A 1 95 ? 26.421 1.499 -25.637 1.00 60.28 95 ARG A CA 1
ATOM 759 C C . ARG A 1 95 ? 27.577 0.957 -26.477 1.00 60.28 95 ARG A C 1
ATOM 761 O O . ARG A 1 95 ? 28.672 0.741 -25.980 1.00 60.28 95 ARG A O 1
ATOM 768 N N . ASN A 1 96 ? 27.357 0.813 -27.774 1.00 60.44 96 ASN A N 1
ATOM 769 C CA . ASN A 1 96 ? 28.397 0.730 -28.763 1.00 60.44 96 ASN A CA 1
ATOM 770 C C . ASN A 1 96 ? 28.738 2.179 -29.127 1.00 60.44 96 ASN A C 1
ATOM 772 O O . ASN A 1 96 ? 28.677 2.576 -30.287 1.00 60.44 96 ASN A O 1
ATOM 776 N N . SER A 1 97 ? 29.101 2.998 -28.129 1.00 60.84 97 SER A N 1
ATOM 777 C CA . SER A 1 97 ? 30.098 4.016 -28.422 1.00 60.84 97 SER A CA 1
ATOM 778 C C . SER A 1 97 ? 31.325 3.193 -28.761 1.00 60.84 97 SER A C 1
ATOM 780 O O . SER A 1 97 ? 31.950 2.627 -27.871 1.00 60.84 97 SER A O 1
ATOM 782 N N . THR A 1 98 ? 31.578 2.998 -30.045 1.00 63.66 98 THR A N 1
ATOM 783 C CA . THR A 1 98 ? 32.810 2.416 -30.555 1.00 63.66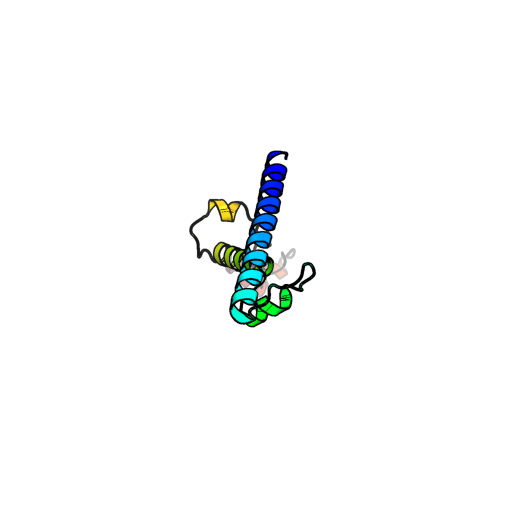 98 THR A CA 1
ATOM 784 C C . THR A 1 98 ? 33.965 3.172 -29.903 1.00 63.66 98 THR A C 1
ATOM 786 O O . THR A 1 98 ? 34.318 4.265 -30.345 1.00 63.66 98 THR A O 1
ATOM 789 N N . THR A 1 99 ? 34.497 2.637 -28.799 1.00 66.25 99 THR A N 1
ATOM 790 C CA . THR A 1 99 ? 35.439 3.320 -27.892 1.00 66.25 99 THR A CA 1
ATOM 791 C C . THR A 1 99 ? 36.713 3.750 -28.622 1.00 66.25 99 THR A C 1
ATOM 793 O O . THR A 1 99 ? 37.438 4.624 -28.161 1.00 66.25 99 THR A O 1
ATOM 796 N N . PHE A 1 100 ? 36.944 3.170 -29.804 1.00 66.81 100 PHE A N 1
ATOM 797 C CA . PHE A 1 100 ? 38.101 3.392 -30.658 1.00 66.81 100 PHE A CA 1
ATOM 798 C C . PHE A 1 100 ? 37.733 3.660 -32.128 1.00 66.81 100 PHE A C 1
ATOM 800 O O . PHE A 1 100 ? 38.477 3.266 -33.025 1.00 66.81 100 PHE A O 1
ATOM 807 N N . LEU A 1 101 ? 36.607 4.327 -32.412 1.00 71.19 101 LEU A N 1
ATOM 808 C CA . LEU A 1 101 ? 36.327 4.754 -33.788 1.00 71.19 101 LEU A CA 1
ATOM 809 C C . LEU A 1 101 ? 37.221 5.935 -34.162 1.00 71.19 101 LEU A C 1
ATOM 811 O O . LEU A 1 101 ? 37.037 7.058 -33.689 1.00 71.19 101 LEU A O 1
ATOM 815 N N . ALA A 1 102 ? 38.194 5.680 -35.032 1.00 71.56 102 ALA A N 1
ATOM 816 C CA . ALA A 1 102 ? 39.018 6.738 -35.582 1.00 71.56 102 ALA A CA 1
ATOM 817 C C . ALA A 1 102 ? 38.167 7.670 -36.476 1.00 71.56 102 ALA A C 1
ATOM 819 O O . ALA A 1 102 ? 37.332 7.195 -37.251 1.00 71.56 102 ALA A O 1
ATOM 820 N N . PRO A 1 103 ? 38.361 9.002 -36.411 1.00 74.62 103 PRO A N 1
ATOM 821 C CA . PRO A 1 103 ? 37.630 9.934 -37.262 1.00 74.62 103 PRO A CA 1
ATOM 822 C C . PRO A 1 103 ? 37.935 9.673 -38.742 1.00 74.62 103 PRO A C 1
ATOM 824 O O . PRO A 1 103 ? 39.065 9.346 -39.112 1.00 74.62 103 PRO A O 1
ATOM 827 N N . ARG A 1 104 ? 36.932 9.859 -39.609 1.00 76.38 104 ARG A N 1
ATOM 828 C CA . ARG A 1 104 ? 37.055 9.619 -41.055 1.00 76.38 104 ARG A CA 1
ATOM 829 C C . ARG A 1 104 ? 38.180 10.469 -41.651 1.00 76.38 104 ARG A C 1
ATOM 831 O O . ARG A 1 104 ? 38.067 11.692 -41.754 1.00 76.38 104 ARG A O 1
ATOM 838 N N . CYS A 1 105 ? 39.254 9.812 -42.076 1.00 77.94 105 CYS A N 1
ATOM 839 C CA . CYS A 1 105 ? 40.427 10.482 -42.620 1.00 77.94 105 CYS A CA 1
ATOM 840 C C . CYS A 1 105 ? 40.149 11.029 -44.027 1.00 77.94 105 CYS A C 1
ATOM 842 O O . CYS A 1 105 ? 39.642 10.317 -44.892 1.00 77.94 105 CYS A O 1
ATOM 844 N N . ARG A 1 106 ? 40.500 12.300 -44.264 1.00 76.69 106 ARG A N 1
ATOM 845 C CA . ARG A 1 106 ? 40.365 12.964 -45.578 1.00 76.69 106 ARG A CA 1
ATOM 846 C C . ARG A 1 106 ? 41.669 13.017 -46.378 1.00 76.69 106 ARG A C 1
ATOM 848 O O . ARG A 1 106 ? 41.642 13.358 -47.554 1.00 76.69 106 ARG A O 1
ATOM 855 N N . ILE A 1 107 ? 42.799 12.699 -45.747 1.00 83.38 107 ILE A N 1
ATOM 856 C CA . ILE A 1 107 ? 44.138 12.804 -46.336 1.00 83.38 107 ILE A CA 1
ATOM 857 C C . ILE A 1 107 ? 44.836 11.442 -46.371 1.00 83.38 107 ILE A C 1
ATOM 859 O O . ILE A 1 107 ? 44.770 10.665 -45.415 1.00 83.38 107 ILE A O 1
ATOM 863 N N . ASN A 1 108 ? 45.555 11.177 -47.464 1.00 79.81 108 ASN A N 1
ATOM 864 C CA . ASN A 1 108 ? 46.226 9.895 -47.721 1.00 79.81 108 ASN A CA 1
ATOM 865 C C . ASN A 1 108 ? 47.257 9.520 -46.647 1.00 79.81 108 ASN A C 1
ATOM 867 O O . ASN A 1 108 ? 47.445 8.343 -46.352 1.00 79.81 108 ASN A O 1
ATOM 871 N N . TYR A 1 109 ? 47.901 10.520 -46.041 1.00 82.44 109 TYR A N 1
ATOM 872 C CA . TYR A 1 109 ? 48.857 10.313 -44.956 1.00 82.44 109 TYR A CA 1
ATOM 873 C C . TYR A 1 109 ? 48.200 9.669 -43.727 1.00 82.44 109 TYR A C 1
ATOM 875 O O . TYR A 1 109 ? 48.709 8.695 -43.182 1.00 82.44 109 TYR A O 1
ATOM 883 N N . MET A 1 110 ? 47.019 10.152 -43.337 1.00 77.19 110 MET A N 1
ATOM 884 C CA . MET A 1 110 ? 46.324 9.680 -42.138 1.00 77.19 110 MET A CA 1
ATOM 885 C C . MET A 1 110 ? 45.683 8.297 -42.345 1.00 77.19 110 MET A C 1
ATOM 887 O O . MET A 1 110 ? 45.628 7.506 -41.412 1.00 77.19 110 MET A O 1
ATOM 891 N N . MET A 1 111 ? 45.337 7.950 -43.593 1.00 79.44 111 MET A N 1
ATOM 892 C CA . MET A 1 111 ? 44.908 6.595 -43.987 1.00 79.44 111 MET A CA 1
ATOM 893 C C . MET A 1 111 ? 46.015 5.534 -43.842 1.00 79.44 111 MET A C 1
ATOM 895 O O . MET A 1 111 ? 45.720 4.345 -43.726 1.00 79.44 111 MET A O 1
ATOM 899 N N . ARG A 1 112 ? 47.291 5.944 -43.872 1.00 82.00 112 ARG A N 1
ATOM 900 C CA . ARG A 1 112 ? 48.455 5.063 -43.675 1.00 82.00 112 ARG A CA 1
ATOM 901 C C . ARG A 1 112 ? 48.937 5.015 -42.222 1.00 82.00 112 ARG A C 1
ATOM 903 O O . ARG A 1 112 ? 49.920 4.336 -41.944 1.00 82.00 112 ARG A O 1
ATOM 910 N N . ASN A 1 113 ? 48.270 5.713 -41.301 1.00 82.19 113 ASN A N 1
ATOM 911 C CA . ASN A 1 113 ? 48.617 5.654 -39.886 1.00 82.19 113 ASN A CA 1
ATOM 912 C C . ASN A 1 113 ? 48.268 4.259 -39.320 1.00 82.19 113 ASN A C 1
ATOM 914 O O . ASN A 1 113 ? 47.138 3.801 -39.515 1.00 82.19 113 ASN A O 1
ATOM 918 N N . PRO A 1 114 ? 49.186 3.590 -38.597 1.00 80.25 114 PRO A N 1
ATOM 919 C CA . PRO A 1 114 ? 48.942 2.262 -38.031 1.00 80.25 114 PRO A CA 1
ATOM 920 C C . PRO A 1 114 ? 47.716 2.217 -37.107 1.00 80.25 114 PRO A C 1
ATOM 922 O O . PRO A 1 114 ? 46.960 1.252 -37.142 1.00 80.25 114 PRO A O 1
ATOM 925 N N . VAL A 1 115 ? 47.444 3.282 -36.346 1.00 80.12 115 VAL A N 1
ATOM 926 C CA . VAL A 1 115 ? 46.265 3.378 -35.463 1.00 80.12 115 VAL A CA 1
ATOM 927 C C . VAL A 1 115 ? 44.955 3.362 -36.262 1.00 80.12 115 VAL A C 1
ATOM 929 O O . VAL A 1 115 ? 43.968 2.746 -35.856 1.00 80.12 115 VAL A O 1
ATOM 932 N N . TYR A 1 116 ? 44.949 3.986 -37.441 1.00 82.06 116 TYR A N 1
ATOM 933 C CA . TYR A 1 116 ? 43.791 3.986 -38.337 1.00 82.06 116 TYR A CA 1
ATOM 934 C C . TYR A 1 116 ? 43.584 2.622 -39.020 1.00 82.06 116 TYR A C 1
ATOM 936 O O . TYR A 1 116 ? 42.458 2.192 -39.247 1.00 82.06 116 TYR A O 1
ATOM 944 N N . GLN A 1 117 ? 44.666 1.900 -39.322 1.00 79.19 117 GLN A N 1
ATOM 945 C CA . GLN A 1 117 ? 44.584 0.556 -39.907 1.00 79.19 117 GLN A CA 1
ATOM 946 C C . GLN A 1 117 ? 44.119 -0.501 -38.894 1.00 79.19 117 GLN A C 1
ATOM 948 O O . GLN A 1 117 ? 43.333 -1.382 -39.244 1.00 79.19 117 GLN A O 1
ATOM 953 N N . MET A 1 118 ? 44.550 -0.385 -37.635 1.00 77.69 118 MET A N 1
ATOM 954 C CA . MET A 1 118 ? 44.100 -1.262 -36.547 1.00 77.69 118 MET A CA 1
ATOM 955 C C . MET A 1 118 ? 42.607 -1.088 -36.241 1.00 77.69 118 MET A C 1
ATOM 957 O O . MET A 1 118 ? 41.917 -2.070 -36.003 1.00 77.69 118 MET A O 1
ATOM 961 N N . SER A 1 119 ? 42.080 0.139 -36.302 1.00 74.94 119 SER A N 1
ATOM 962 C CA . SER A 1 119 ? 40.645 0.388 -36.073 1.00 74.94 119 SER A CA 1
ATOM 963 C C . SER A 1 119 ? 39.750 -0.095 -37.220 1.00 74.94 119 SER A C 1
ATOM 965 O O . SER A 1 119 ? 38.630 -0.510 -36.962 1.00 74.94 119 SER A O 1
ATOM 967 N N . LYS A 1 120 ? 40.239 -0.114 -38.469 1.00 69.50 120 LYS A N 1
ATOM 968 C CA . LYS A 1 120 ? 39.491 -0.630 -39.633 1.00 69.50 120 LYS A CA 1
ATOM 969 C C . LYS A 1 120 ? 39.412 -2.166 -39.695 1.00 69.50 120 LYS A C 1
ATOM 971 O O . LYS A 1 120 ? 38.556 -2.697 -40.386 1.00 69.50 120 LYS A O 1
ATOM 976 N N . SER A 1 121 ? 40.337 -2.879 -39.054 1.00 62.78 121 SER A N 1
ATOM 977 C CA . SER A 1 121 ? 40.409 -4.353 -39.099 1.00 62.78 121 SER A CA 1
ATOM 978 C C . SER A 1 121 ? 39.585 -5.048 -38.008 1.00 62.78 121 SER A C 1
ATOM 980 O O . SER A 1 121 ? 39.571 -6.274 -37.958 1.00 62.78 121 SER A O 1
ATOM 982 N N . ALA A 1 122 ? 38.929 -4.274 -37.139 1.00 58.22 122 ALA A N 1
ATOM 983 C CA . ALA A 1 122 ? 38.088 -4.762 -36.047 1.00 58.22 122 ALA A CA 1
ATOM 984 C C . ALA A 1 122 ? 36.580 -4.801 -36.389 1.00 58.22 122 ALA A C 1
ATOM 986 O O . ALA A 1 122 ? 35.795 -5.212 -35.535 1.00 58.22 122 ALA A O 1
ATOM 987 N N . ASP A 1 123 ? 36.208 -4.387 -37.606 1.00 47.53 123 ASP A N 1
ATOM 988 C CA . ASP A 1 123 ? 34.874 -4.533 -38.214 1.00 47.53 123 ASP A CA 1
ATOM 989 C C . ASP A 1 123 ? 34.856 -5.744 -39.165 1.00 47.53 123 ASP A C 1
ATOM 991 O O . ASP A 1 123 ? 33.827 -6.458 -39.201 1.00 47.53 123 ASP A O 1
#

Organism: Popillia japonica (NCBI:txid7064)

Mean predicted aligned error: 14.02 Å

Solvent-accessible surface area (backbone atoms only — not comparable to full-atom values): 7715 Å² total; per-residue (Å²): 114,72,66,60,53,51,54,51,51,54,49,53,53,50,53,53,53,51,52,50,52,53,54,53,50,49,44,51,50,47,23,70,75,70,76,48,76,70,62,94,88,56,70,65,70,59,62,24,62,77,66,76,44,79,57,71,66,62,53,48,52,52,50,50,52,54,48,51,52,34,52,75,70,62,75,48,100,47,66,80,61,53,72,72,52,86,76,85,67,76,78,81,68,77,82,71,66,62,90,66,68,68,78,88,67,91,48,76,71,57,63,67,34,66,71,49,48,58,48,65,73,76,115

Foldseek 3Di:
DVVVVVVVVVVVVVVVVVQVVVQVVLQVVCCVVVVDGDDPPDDPVVSCVVVVHDDPVVVVVVVVVVVVVCLVVVVDPDVVVVVVDPDPDPPPPPPPPVVQDDPDDPDPVVCPDPSNVVSVVVD

Secondary structure (DSSP, 8-state):
-HHHHHHHHHHHHHHHHHHHHHHHHHHHHHHHHHSSPPPTT--THHHHHHTT---HHHHHHHHHHHHHHHHHTT-S--HHHHTTS---PPP-------TT------SHHHHT-HHHHHHHTT-